Protein AF-A0A959V0B7-F1 (afdb_monomer_lite)

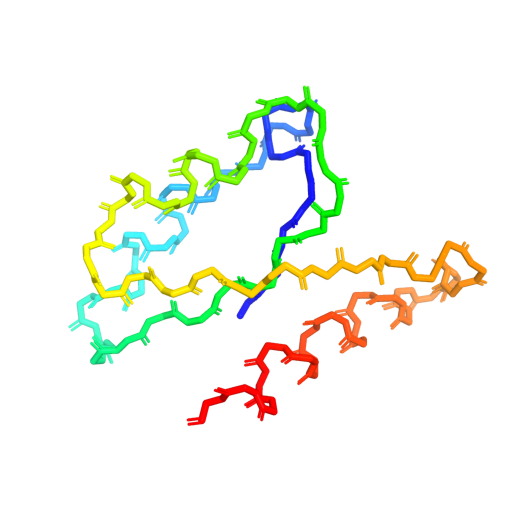Sequence (78 aa):
SFIRNAGTYDYPIVEAIRSILPVCDEVVVAVGASEDGTEDLVRSIDPRVRVLRTTWDDTLREGGRVLAEETNKALDAV

Radius of gyration: 12.09 Å; chains: 1; bounding box: 29×24×34 Å

Foldseek 3Di:
DEDEACVVVVPPVLVVCVVCVVPDQAAEYAYEDYDNCVVVVQVPRDVRYHYDYDHFDPVLPPPCSSVVVSVVVRVVVD

Structure (mmCIF, N/CA/C/O backbone):
data_AF-A0A959V0B7-F1
#
_entry.id   AF-A0A959V0B7-F1
#
loop_
_atom_site.group_PDB
_atom_site.id
_atom_site.type_symbol
_atom_site.label_atom_id
_atom_site.label_alt_id
_atom_site.label_comp_id
_atom_site.label_asym_id
_atom_site.label_entity_id
_atom_site.label_seq_id
_atom_site.pdbx_PDB_ins_code
_atom_site.Cartn_x
_atom_site.Cartn_y
_atom_site.Cartn_z
_atom_site.occupancy
_atom_site.B_iso_or_equiv
_atom_site.auth_seq_id
_atom_site.auth_comp_id
_atom_site.auth_asym_id
_atom_site.auth_atom_id
_atom_site.pdbx_PDB_model_num
ATOM 1 N N . SER A 1 1 ? -6.632 -3.343 -1.982 1.00 92.12 1 SER A N 1
ATOM 2 C CA . SER A 1 1 ? -5.977 -2.277 -2.784 1.00 92.12 1 SER A CA 1
ATOM 3 C C . SER A 1 1 ? -4.521 -2.655 -3.038 1.00 92.12 1 SER A C 1
ATOM 5 O O . SER A 1 1 ? -4.074 -3.628 -2.441 1.00 92.12 1 SER A O 1
ATOM 7 N N . PHE A 1 2 ? -3.777 -1.927 -3.876 1.00 96.00 2 PHE A N 1
ATOM 8 C CA . PHE A 1 2 ? -2.352 -2.172 -4.139 1.00 96.00 2 PHE A CA 1
ATOM 9 C C . PHE A 1 2 ? -1.533 -0.873 -4.155 1.00 96.00 2 PHE A C 1
ATOM 11 O O . PHE A 1 2 ? -2.085 0.207 -4.365 1.00 96.00 2 PHE A O 1
ATOM 18 N N . ILE A 1 3 ? -0.217 -0.974 -3.949 1.00 96.69 3 ILE A N 1
ATOM 19 C CA . ILE A 1 3 ? 0.721 0.152 -4.044 1.00 96.69 3 ILE A CA 1
ATOM 20 C C . ILE A 1 3 ? 2.163 -0.330 -4.282 1.00 96.69 3 ILE A C 1
ATOM 22 O O . ILE A 1 3 ? 2.558 -1.392 -3.804 1.00 96.69 3 ILE A O 1
ATOM 26 N N . ARG A 1 4 ? 2.964 0.459 -5.004 1.00 95.88 4 ARG A N 1
ATOM 27 C CA . ARG A 1 4 ? 4.418 0.278 -5.154 1.00 95.88 4 ARG A CA 1
ATOM 28 C C . ARG A 1 4 ? 5.084 1.647 -5.250 1.00 95.88 4 ARG A C 1
ATOM 30 O O . ARG A 1 4 ? 4.605 2.476 -6.020 1.00 95.88 4 ARG A O 1
ATOM 37 N N . ASN A 1 5 ? 6.177 1.850 -4.516 1.00 95.94 5 ASN A N 1
ATOM 38 C CA . ASN A 1 5 ? 6.957 3.093 -4.499 1.00 95.94 5 ASN A CA 1
ATOM 39 C C . ASN A 1 5 ? 6.096 4.367 -4.325 1.00 95.94 5 ASN A C 1
ATOM 41 O O . ASN A 1 5 ? 6.137 5.286 -5.147 1.00 95.94 5 ASN A O 1
ATOM 45 N N . ALA A 1 6 ? 5.266 4.397 -3.281 1.00 96.12 6 ALA A N 1
ATOM 46 C CA . ALA A 1 6 ? 4.339 5.486 -2.997 1.00 96.12 6 ALA A CA 1
ATOM 47 C C . ALA A 1 6 ? 5.038 6.839 -2.825 1.00 96.12 6 ALA A C 1
ATOM 49 O O . ALA A 1 6 ? 4.527 7.840 -3.314 1.00 96.12 6 ALA A O 1
ATOM 50 N N . GLY A 1 7 ? 6.200 6.873 -2.168 1.00 94.38 7 GLY A N 1
ATOM 51 C CA . GLY A 1 7 ? 6.958 8.108 -1.972 1.00 94.38 7 GLY A CA 1
ATOM 52 C C . GLY A 1 7 ? 7.615 8.582 -3.265 1.00 94.38 7 GLY A C 1
ATOM 53 O O . GLY A 1 7 ? 7.574 9.764 -3.587 1.00 94.38 7 GLY A O 1
ATOM 54 N N . THR A 1 8 ? 8.170 7.654 -4.047 1.00 96.19 8 THR A N 1
ATOM 55 C CA . THR A 1 8 ? 8.836 7.976 -5.323 1.00 96.19 8 THR A CA 1
ATOM 56 C C . THR A 1 8 ? 7.860 8.528 -6.356 1.00 96.19 8 THR A C 1
ATOM 58 O O . THR A 1 8 ? 8.202 9.435 -7.111 1.00 96.19 8 THR A O 1
ATOM 61 N N . TYR A 1 9 ? 6.654 7.962 -6.412 1.00 95.31 9 TYR A N 1
ATOM 62 C CA . TYR A 1 9 ? 5.621 8.355 -7.370 1.00 95.31 9 TYR A CA 1
ATOM 63 C C . TYR A 1 9 ? 4.612 9.361 -6.810 1.00 95.31 9 TYR A C 1
ATOM 65 O O . TYR A 1 9 ? 3.653 9.685 -7.506 1.00 95.31 9 TYR A O 1
ATOM 73 N N . ASP A 1 10 ? 4.835 9.850 -5.588 1.00 94.25 10 ASP A N 1
ATOM 74 C CA . ASP A 1 10 ? 3.975 10.822 -4.908 1.00 94.25 10 ASP A CA 1
ATOM 75 C C . ASP A 1 10 ? 2.498 10.375 -4.854 1.00 94.25 10 ASP A C 1
ATOM 77 O O . ASP A 1 10 ? 1.559 11.137 -5.088 1.00 94.25 10 ASP A O 1
ATOM 81 N N . TYR A 1 11 ? 2.280 9.082 -4.585 1.00 96.19 11 TYR A N 1
ATOM 82 C CA . TYR A 1 11 ? 0.941 8.527 -4.424 1.00 96.19 11 TYR A CA 1
ATOM 83 C C . TYR A 1 11 ? 0.421 8.778 -3.000 1.00 96.19 11 TYR A C 1
ATOM 85 O O . TYR A 1 11 ? 1.054 8.334 -2.036 1.00 96.19 11 TYR A O 1
ATOM 93 N N . PRO A 1 12 ? -0.776 9.378 -2.839 1.00 96.25 12 PRO A N 1
ATOM 94 C CA . PRO A 1 12 ? -1.340 9.733 -1.535 1.00 96.25 12 PRO A CA 1
ATOM 95 C C . PRO A 1 12 ? -1.973 8.516 -0.835 1.00 96.25 12 PRO A C 1
ATOM 97 O O . PRO A 1 12 ? -3.178 8.460 -0.580 1.00 96.25 12 PRO A O 1
ATOM 100 N N . ILE A 1 13 ? -1.172 7.479 -0.569 1.00 95.88 13 ILE A N 1
ATOM 101 C CA . ILE A 1 13 ? -1.655 6.198 -0.031 1.00 95.88 13 ILE A CA 1
ATOM 102 C C . ILE A 1 13 ? -2.199 6.334 1.397 1.00 95.88 13 ILE A C 1
ATOM 104 O O . ILE A 1 13 ? -3.160 5.654 1.762 1.00 95.88 13 ILE A O 1
ATOM 108 N N . VAL A 1 14 ? -1.631 7.243 2.195 1.00 96.56 14 VAL A N 1
ATOM 109 C CA . VAL A 1 14 ? -2.055 7.490 3.579 1.00 96.56 14 VAL A CA 1
ATOM 110 C C . VAL A 1 14 ? -3.455 8.095 3.605 1.00 96.56 14 VAL A C 1
ATOM 112 O O . VAL A 1 14 ? -4.337 7.600 4.308 1.00 96.56 14 VAL A O 1
ATOM 115 N N . GLU A 1 15 ? -3.682 9.137 2.812 1.00 97.19 15 GLU A N 1
ATOM 116 C CA . GLU A 1 15 ? -4.968 9.813 2.670 1.00 97.19 15 GLU A CA 1
ATOM 117 C C . GLU A 1 15 ? -6.012 8.868 2.072 1.00 97.19 15 GLU A C 1
ATOM 119 O O . GLU A 1 15 ? -7.132 8.791 2.582 1.00 97.19 15 GLU A O 1
ATOM 124 N N . ALA A 1 16 ? -5.638 8.098 1.044 1.00 96.56 16 ALA A N 1
ATOM 125 C CA . ALA A 1 16 ? -6.526 7.133 0.405 1.00 96.56 16 ALA A CA 1
ATOM 126 C C . ALA A 1 16 ? -7.034 6.080 1.402 1.00 96.56 16 ALA A C 1
ATOM 128 O O . ALA A 1 16 ? -8.243 5.867 1.508 1.00 96.56 16 ALA A O 1
ATOM 129 N N . ILE A 1 17 ? -6.145 5.466 2.188 1.00 96.56 17 ILE A N 1
ATOM 130 C CA . ILE A 1 17 ? -6.536 4.456 3.182 1.00 96.56 17 ILE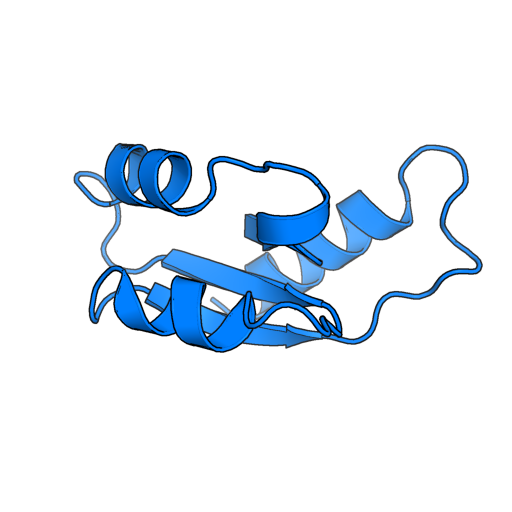 A CA 1
ATOM 131 C C . ILE A 1 17 ? -7.351 5.088 4.317 1.00 96.56 17 ILE A C 1
ATOM 133 O O . ILE A 1 17 ? -8.390 4.553 4.701 1.00 96.56 17 ILE A O 1
ATOM 137 N N . ARG A 1 18 ? -6.952 6.262 4.819 1.00 96.69 18 ARG A N 1
ATOM 138 C CA . ARG A 1 18 ? -7.717 6.980 5.854 1.00 96.69 18 ARG A CA 1
ATOM 139 C C . ARG A 1 18 ? -9.127 7.348 5.410 1.00 96.69 18 ARG A C 1
ATOM 141 O O . ARG A 1 18 ? -10.025 7.347 6.243 1.00 96.69 18 ARG A O 1
ATOM 148 N N . SER A 1 19 ? -9.330 7.632 4.125 1.00 97.44 19 SER A N 1
ATOM 149 C CA . SER A 1 19 ? -10.655 7.968 3.595 1.00 97.44 19 SER A CA 1
ATOM 150 C C . SER A 1 19 ? -11.638 6.791 3.631 1.00 97.44 19 SER A C 1
ATOM 152 O O . SER A 1 19 ? -12.827 7.010 3.849 1.00 97.44 19 SER A O 1
ATOM 154 N N . ILE A 1 20 ? -11.151 5.553 3.468 1.00 95.81 20 ILE A N 1
ATOM 155 C CA . ILE A 1 20 ? -11.995 4.349 3.398 1.00 95.81 20 ILE A CA 1
ATOM 156 C C . ILE A 1 20 ? -12.098 3.602 4.738 1.00 95.81 20 ILE A C 1
ATOM 158 O O . ILE A 1 20 ? -13.099 2.944 5.004 1.00 95.81 20 ILE A O 1
ATOM 162 N N . LEU A 1 21 ? -11.115 3.755 5.633 1.00 95.75 21 LEU A N 1
ATOM 163 C CA . LEU A 1 21 ? -11.097 3.124 6.962 1.00 95.75 21 LEU A CA 1
ATOM 164 C C . LEU A 1 21 ? -12.375 3.296 7.818 1.00 95.75 21 LEU A C 1
ATOM 166 O O . LEU A 1 21 ? -12.660 2.389 8.601 1.00 95.75 21 LEU A O 1
ATOM 170 N N . PRO A 1 22 ? -13.153 4.399 7.744 1.00 97.38 22 PRO A N 1
ATOM 171 C CA . PRO A 1 22 ? -14.384 4.535 8.527 1.00 97.38 22 PRO A CA 1
ATOM 172 C C . PRO A 1 22 ? -15.500 3.552 8.152 1.00 97.38 22 PRO A C 1
ATOM 174 O O . PRO A 1 22 ? -16.426 3.375 8.938 1.00 97.38 22 PRO A O 1
ATOM 177 N N . VAL A 1 23 ? -15.437 2.933 6.969 1.00 96.88 23 VAL A N 1
ATOM 178 C CA . VAL A 1 23 ? -16.476 2.023 6.454 1.00 96.88 23 VAL A CA 1
ATOM 179 C C . VAL A 1 23 ? -15.984 0.582 6.278 1.00 96.88 23 VAL A C 1
ATOM 181 O O . VAL A 1 23 ? -16.696 -0.238 5.704 1.00 96.88 23 VAL A O 1
ATOM 184 N N . CYS A 1 24 ? -14.780 0.265 6.760 1.00 95.44 24 CYS A N 1
ATOM 185 C CA . CYS A 1 24 ? -14.171 -1.059 6.647 1.00 95.44 24 CYS A CA 1
ATOM 186 C C . CYS A 1 24 ? -13.720 -1.590 8.014 1.00 95.44 24 CYS A C 1
ATOM 188 O O . CYS A 1 24 ? -13.132 -0.856 8.814 1.00 95.44 24 CYS A O 1
ATOM 190 N N . ASP A 1 25 ? -13.930 -2.887 8.245 1.00 95.94 25 ASP A N 1
ATOM 191 C CA . ASP A 1 25 ? -13.385 -3.596 9.409 1.00 95.94 25 ASP A CA 1
ATOM 192 C C . ASP A 1 25 ? -11.866 -3.805 9.288 1.00 95.94 25 ASP A C 1
ATOM 194 O O . ASP A 1 25 ? -11.131 -3.669 10.265 1.00 95.94 25 ASP A O 1
ATOM 198 N N . G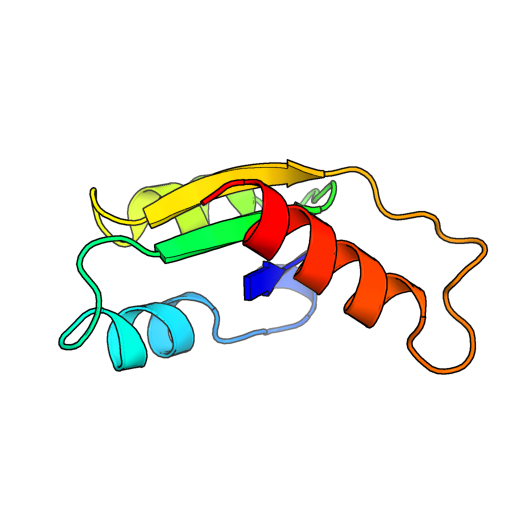LU A 1 26 ? -11.387 -4.072 8.070 1.00 95.44 26 GLU A N 1
ATOM 199 C CA . GLU A 1 26 ? -9.976 -4.254 7.719 1.00 95.44 26 GLU A CA 1
ATOM 200 C C . GLU A 1 26 ? -9.711 -3.697 6.311 1.00 95.44 26 GLU A C 1
ATOM 202 O O . GLU A 1 26 ? -10.602 -3.671 5.459 1.00 95.44 26 GLU A O 1
ATOM 207 N N . VAL A 1 27 ? -8.477 -3.263 6.043 1.00 96.56 27 VAL A N 1
ATOM 208 C CA . VAL A 1 27 ? -8.015 -2.879 4.703 1.00 96.56 27 VAL A CA 1
ATOM 209 C C . VAL A 1 27 ? -6.777 -3.691 4.337 1.00 96.56 27 VAL A C 1
ATOM 211 O O . VAL A 1 27 ? -5.705 -3.492 4.907 1.00 96.56 27 VAL A O 1
ATOM 214 N N . VAL A 1 28 ? -6.899 -4.570 3.339 1.00 96.81 28 VAL A N 1
ATOM 215 C CA . VAL A 1 28 ? -5.759 -5.323 2.795 1.00 96.81 28 VAL A CA 1
ATOM 216 C C . VAL A 1 28 ? -5.106 -4.551 1.646 1.00 96.81 28 VAL A C 1
ATOM 218 O O . VAL A 1 28 ? -5.761 -4.142 0.674 1.00 96.81 28 VAL A O 1
ATOM 221 N N . VAL A 1 29 ? -3.793 -4.354 1.750 1.00 97.38 29 VAL A N 1
ATOM 222 C CA . VAL A 1 29 ? -2.979 -3.633 0.767 1.00 97.38 29 VAL A CA 1
ATOM 223 C C . VAL A 1 29 ? -1.864 -4.539 0.258 1.00 97.38 29 VAL A C 1
ATOM 225 O O . VAL A 1 29 ? -0.963 -4.908 1.012 1.00 97.38 29 VAL A O 1
ATOM 228 N N . ALA A 1 30 ? -1.916 -4.874 -1.032 1.00 97.56 30 ALA A N 1
ATOM 229 C CA . ALA A 1 30 ? -0.817 -5.508 -1.745 1.00 97.56 30 ALA A CA 1
ATOM 230 C C . ALA A 1 30 ? 0.309 -4.488 -1.961 1.00 97.56 30 ALA A C 1
ATOM 232 O O . ALA A 1 30 ? 0.170 -3.544 -2.738 1.00 97.56 30 ALA A O 1
ATOM 233 N N . VAL A 1 31 ? 1.414 -4.652 -1.242 1.00 97.31 31 VAL A N 1
ATOM 234 C CA . VAL A 1 31 ? 2.603 -3.810 -1.369 1.00 97.31 31 VAL A CA 1
ATOM 235 C C . VAL A 1 31 ? 3.592 -4.528 -2.274 1.00 97.31 31 VAL A C 1
ATOM 237 O O . VAL A 1 31 ? 4.110 -5.592 -1.923 1.00 97.31 31 VAL A O 1
ATOM 240 N N . GLY A 1 32 ? 3.816 -3.958 -3.455 1.00 95.25 32 GLY A N 1
ATOM 241 C CA . GLY A 1 32 ? 4.847 -4.411 -4.380 1.00 95.25 32 GLY A CA 1
ATOM 242 C C . GLY A 1 32 ? 6.243 -4.151 -3.821 1.00 95.25 32 GLY A C 1
ATOM 243 O O . GLY A 1 32 ? 6.425 -3.242 -3.007 1.00 95.25 32 GLY A O 1
ATOM 244 N N . ALA A 1 33 ? 7.240 -4.904 -4.294 1.00 94.31 33 ALA A N 1
ATOM 245 C CA . ALA A 1 33 ? 8.649 -4.638 -3.998 1.00 94.31 33 ALA A CA 1
ATOM 246 C C . ALA A 1 33 ? 8.974 -3.143 -4.196 1.00 94.31 33 ALA A C 1
ATOM 248 O O . ALA A 1 33 ? 8.837 -2.618 -5.304 1.00 94.31 33 ALA A O 1
ATOM 249 N N . SER A 1 34 ? 9.329 -2.470 -3.099 1.00 93.12 34 SER A N 1
ATOM 250 C CA . SER A 1 34 ? 9.530 -1.020 -3.038 1.00 93.12 34 SER A CA 1
ATOM 251 C C . SER A 1 34 ? 10.832 -0.691 -2.312 1.00 93.12 34 SER A C 1
ATOM 253 O O . SER A 1 34 ? 11.195 -1.382 -1.362 1.00 93.12 34 SER A O 1
ATOM 255 N N . GLU A 1 35 ? 11.513 0.373 -2.736 1.00 93.19 35 GLU A N 1
ATOM 256 C CA . GLU A 1 35 ? 12.820 0.794 -2.190 1.00 93.19 35 GLU A CA 1
ATOM 257 C C . GLU A 1 35 ? 12.748 2.104 -1.384 1.00 93.19 35 GLU A C 1
ATOM 259 O O . GLU A 1 35 ? 13.749 2.570 -0.848 1.00 93.19 35 GLU A O 1
ATOM 264 N N . ASP A 1 36 ? 11.560 2.697 -1.265 1.00 94.44 36 ASP A N 1
ATOM 265 C CA . ASP A 1 36 ? 11.329 4.025 -0.678 1.00 94.44 36 ASP A CA 1
ATOM 266 C C . ASP A 1 36 ? 10.615 3.992 0.685 1.00 94.44 36 ASP A C 1
ATOM 268 O O . ASP A 1 36 ? 10.064 4.996 1.134 1.00 94.44 36 ASP A O 1
ATOM 272 N N . GLY A 1 37 ? 10.581 2.829 1.339 1.00 95.19 37 GLY A N 1
ATOM 273 C CA . GLY A 1 37 ? 9.907 2.663 2.630 1.00 95.19 37 GLY A CA 1
ATOM 274 C C . GLY A 1 37 ? 8.376 2.598 2.549 1.00 95.19 37 GLY A C 1
ATOM 275 O O . GLY A 1 37 ? 7.717 2.672 3.585 1.00 95.19 37 GLY A O 1
ATOM 276 N N . THR A 1 38 ? 7.789 2.414 1.356 1.00 96.62 38 THR A N 1
ATOM 277 C CA . THR A 1 38 ? 6.327 2.266 1.178 1.00 96.62 38 THR A CA 1
ATOM 278 C C . THR A 1 38 ? 5.711 1.221 2.109 1.00 96.62 38 THR A C 1
ATOM 280 O O . THR A 1 38 ? 4.616 1.431 2.625 1.00 96.62 38 THR A O 1
ATOM 283 N N . GLU A 1 39 ? 6.387 0.095 2.343 1.00 96.12 39 GLU A N 1
ATOM 284 C CA . GLU A 1 39 ? 5.852 -0.947 3.219 1.00 96.12 39 GLU A CA 1
ATOM 285 C C . GLU A 1 39 ? 5.659 -0.448 4.656 1.00 96.12 39 GLU A C 1
ATOM 287 O O . GLU A 1 39 ? 4.568 -0.583 5.218 1.00 96.12 39 GLU A O 1
ATOM 292 N N . ASP A 1 40 ? 6.704 0.142 5.233 1.00 96.38 40 ASP A N 1
ATOM 293 C CA . ASP A 1 40 ? 6.679 0.654 6.602 1.00 96.38 40 ASP A CA 1
ATOM 294 C C . ASP A 1 40 ? 5.666 1.790 6.736 1.00 96.38 40 ASP A C 1
ATOM 296 O O . ASP A 1 40 ? 4.908 1.839 7.709 1.00 96.38 40 ASP A O 1
ATOM 300 N N . LEU A 1 41 ? 5.576 2.644 5.710 1.00 96.50 41 LEU A N 1
ATOM 301 C CA . LEU A 1 41 ? 4.560 3.683 5.626 1.00 96.50 41 LEU A CA 1
ATOM 302 C C . LEU A 1 41 ? 3.156 3.081 5.726 1.00 96.50 41 LEU A C 1
ATOM 304 O O . LEU A 1 41 ? 2.393 3.498 6.592 1.00 96.50 41 LEU A O 1
ATOM 308 N N . VAL A 1 42 ? 2.819 2.079 4.907 1.00 96.62 42 VAL A N 1
ATOM 309 C CA . VAL A 1 42 ? 1.480 1.463 4.908 1.00 96.62 42 VAL A CA 1
ATOM 310 C C . VAL A 1 42 ? 1.169 0.785 6.244 1.00 96.62 42 VAL A C 1
ATOM 312 O O . VAL A 1 42 ? 0.071 0.964 6.773 1.00 96.62 42 VAL A O 1
ATOM 315 N N . ARG A 1 43 ? 2.130 0.061 6.833 1.00 96.19 43 ARG A N 1
ATOM 316 C CA . ARG A 1 43 ? 1.966 -0.577 8.156 1.00 96.19 43 ARG A CA 1
ATOM 317 C C . ARG A 1 43 ? 1.713 0.431 9.275 1.00 96.19 43 ARG A C 1
ATOM 319 O O . ARG A 1 43 ? 1.059 0.094 10.255 1.00 96.19 43 ARG A O 1
ATOM 326 N N . SER A 1 44 ? 2.236 1.647 9.141 1.00 96.69 44 SER A N 1
ATOM 327 C CA . SER A 1 44 ? 2.105 2.694 10.157 1.00 96.69 44 SER A CA 1
ATOM 328 C C . SER A 1 44 ? 0.749 3.413 10.159 1.00 96.69 44 SER A C 1
ATOM 330 O O . SER A 1 44 ? 0.486 4.190 11.076 1.00 96.69 44 SER A O 1
ATOM 332 N N . ILE A 1 45 ? -0.113 3.183 9.158 1.00 96.56 45 ILE A N 1
ATOM 333 C CA . ILE A 1 45 ? -1.341 3.972 8.963 1.00 96.56 45 ILE A CA 1
ATOM 334 C C . ILE A 1 45 ? -2.389 3.709 10.053 1.00 96.56 45 ILE A C 1
ATOM 336 O O . ILE A 1 45 ? -2.893 4.666 10.642 1.00 96.56 45 ILE A O 1
ATOM 340 N N . ASP A 1 46 ? -2.755 2.445 10.278 1.00 97.38 46 ASP A N 1
ATOM 341 C CA . ASP A 1 46 ? -3.783 2.010 11.238 1.00 97.38 46 ASP A CA 1
ATOM 342 C C . ASP A 1 46 ? -3.614 0.495 11.496 1.00 97.38 46 ASP A C 1
ATOM 344 O O . ASP A 1 46 ? -3.275 -0.237 10.563 1.00 97.38 46 ASP A O 1
ATOM 348 N N . PRO A 1 47 ? -3.853 -0.014 12.719 1.00 96.31 47 PRO A N 1
ATOM 349 C CA . PRO A 1 47 ? -3.765 -1.448 13.028 1.00 96.31 47 PRO A CA 1
ATOM 350 C C . PRO A 1 47 ? -4.711 -2.343 12.208 1.00 96.31 47 PRO A C 1
ATOM 352 O O . PRO A 1 47 ? -4.465 -3.543 12.112 1.00 96.31 47 PRO A O 1
ATOM 355 N N . ARG A 1 48 ? -5.773 -1.787 11.610 1.00 96.38 48 ARG A N 1
ATOM 356 C CA . ARG A 1 48 ? -6.681 -2.494 10.688 1.00 96.38 48 ARG A CA 1
ATOM 357 C C . ARG A 1 48 ? -6.132 -2.609 9.264 1.00 96.38 48 ARG A C 1
ATOM 359 O O . ARG A 1 48 ? -6.799 -3.169 8.398 1.00 96.38 48 ARG A O 1
ATOM 366 N N . VAL A 1 49 ? -4.954 -2.058 8.979 1.00 97.31 49 VAL A N 1
ATOM 367 C CA . VAL A 1 49 ? -4.316 -2.172 7.664 1.00 97.31 49 VAL A CA 1
ATOM 368 C C . VAL A 1 49 ? -3.418 -3.403 7.645 1.00 97.31 49 VAL A C 1
ATOM 370 O O . VAL A 1 49 ? -2.393 -3.459 8.327 1.00 97.31 49 VAL A O 1
ATOM 373 N N . ARG A 1 50 ? -3.767 -4.386 6.812 1.00 96.81 50 ARG A N 1
ATOM 374 C CA . ARG A 1 50 ? -2.965 -5.593 6.606 1.00 96.81 50 ARG A CA 1
ATOM 375 C C . ARG A 1 50 ? -2.163 -5.495 5.322 1.00 96.81 50 ARG A C 1
ATOM 377 O O . ARG A 1 50 ? -2.704 -5.342 4.229 1.00 96.81 50 ARG A O 1
ATOM 384 N N . VAL A 1 51 ? -0.848 -5.630 5.456 1.00 96.75 51 VAL A N 1
ATOM 385 C CA . VAL A 1 51 ? 0.072 -5.614 4.317 1.00 96.75 51 VAL A CA 1
ATOM 386 C C . VAL A 1 51 ? 0.295 -7.022 3.781 1.00 96.75 51 VAL A C 1
ATOM 388 O O . VAL A 1 51 ? 0.821 -7.885 4.487 1.00 96.75 51 VAL A O 1
ATOM 391 N N . LEU A 1 52 ? -0.035 -7.210 2.505 1.00 96.50 52 LEU A N 1
ATOM 392 C CA . LEU A 1 52 ? 0.334 -8.369 1.703 1.00 96.50 52 LEU A CA 1
ATOM 393 C C . LEU A 1 52 ? 1.553 -8.002 0.850 1.00 96.50 52 LEU A C 1
ATOM 395 O O . LEU A 1 52 ? 1.460 -7.145 -0.021 1.00 96.50 52 LEU A O 1
ATOM 399 N N . ARG A 1 53 ? 2.704 -8.636 1.077 1.00 95.88 53 ARG A N 1
ATOM 400 C CA . ARG A 1 53 ? 3.878 -8.416 0.217 1.00 95.88 53 ARG A CA 1
ATOM 401 C C . ARG A 1 53 ? 3.691 -9.143 -1.109 1.00 95.88 53 ARG A C 1
ATOM 403 O O . ARG A 1 53 ? 3.332 -10.317 -1.119 1.00 95.88 53 ARG A O 1
ATOM 410 N N . THR A 1 54 ? 3.966 -8.454 -2.207 1.00 95.12 54 THR A N 1
ATOM 411 C CA . THR A 1 54 ? 3.775 -8.967 -3.567 1.00 95.12 54 THR A CA 1
ATOM 412 C C . THR A 1 54 ? 4.977 -8.647 -4.446 1.00 95.12 54 THR A C 1
ATOM 414 O O . THR A 1 54 ? 5.678 -7.652 -4.253 1.00 95.12 54 THR A O 1
ATOM 417 N N . THR A 1 55 ? 5.204 -9.499 -5.441 1.00 93.19 55 THR A N 1
ATOM 418 C CA . THR A 1 55 ? 6.136 -9.229 -6.535 1.00 93.19 55 THR A CA 1
ATOM 419 C C . THR A 1 55 ? 5.313 -9.041 -7.796 1.00 93.19 55 THR A C 1
ATOM 421 O O . THR A 1 55 ? 4.500 -9.903 -8.142 1.00 93.19 55 THR A O 1
ATOM 424 N N . TRP A 1 56 ? 5.505 -7.897 -8.444 1.00 93.00 56 TRP A N 1
ATOM 425 C CA . TRP A 1 56 ? 4.797 -7.546 -9.667 1.00 93.00 56 TRP A CA 1
ATOM 426 C C . TRP A 1 56 ? 5.451 -8.259 -10.845 1.00 93.00 56 TRP A C 1
ATOM 428 O O . TRP A 1 56 ? 6.679 -8.270 -10.952 1.00 93.00 56 TRP A O 1
ATOM 438 N N . ASP A 1 57 ? 4.641 -8.807 -11.745 1.00 92.19 57 ASP A N 1
ATOM 439 C CA . ASP A 1 57 ? 5.140 -9.291 -13.026 1.00 92.19 57 ASP A CA 1
ATOM 440 C C . ASP A 1 57 ? 5.309 -8.106 -13.987 1.00 92.19 57 ASP A C 1
ATOM 442 O O . ASP A 1 57 ? 4.354 -7.567 -14.554 1.00 92.19 57 ASP A O 1
ATOM 446 N N . ASP A 1 58 ? 6.557 -7.676 -14.167 1.00 88.06 58 ASP A N 1
ATOM 447 C CA . ASP A 1 58 ? 6.891 -6.554 -15.039 1.00 88.06 58 ASP A CA 1
ATOM 448 C C . ASP A 1 58 ? 6.664 -6.850 -16.534 1.00 88.06 58 ASP A C 1
ATOM 450 O O . ASP A 1 58 ? 6.645 -5.913 -17.339 1.00 88.06 58 ASP A O 1
ATOM 454 N N . THR A 1 59 ? 6.426 -8.108 -16.920 1.00 92.94 59 THR A N 1
ATOM 455 C CA . THR A 1 59 ? 6.030 -8.462 -18.293 1.00 92.94 59 THR A CA 1
ATOM 456 C C . THR A 1 59 ? 4.576 -8.084 -18.598 1.00 92.94 59 THR A C 1
ATOM 458 O O . THR A 1 59 ? 4.214 -7.908 -19.760 1.00 92.94 59 THR A O 1
ATOM 461 N N . LEU A 1 60 ? 3.749 -7.857 -17.569 1.00 90.69 60 LEU A N 1
ATOM 462 C CA . LEU A 1 60 ? 2.315 -7.556 -17.681 1.00 90.69 60 LEU A CA 1
ATOM 463 C C . LEU A 1 60 ? 1.988 -6.056 -17.599 1.00 90.69 60 LEU A C 1
ATOM 465 O O . LEU A 1 60 ? 0.860 -5.661 -17.295 1.00 90.69 60 LEU A O 1
ATOM 469 N N . ARG A 1 61 ? 2.961 -5.184 -17.881 1.00 85.38 61 ARG A N 1
ATOM 470 C CA . ARG A 1 61 ? 2.772 -3.722 -17.821 1.00 85.38 61 ARG A CA 1
ATOM 471 C C . ARG A 1 61 ? 1.826 -3.174 -18.894 1.00 85.38 61 ARG A C 1
ATOM 473 O O . ARG A 1 61 ? 1.275 -2.088 -18.722 1.00 85.38 61 ARG A O 1
ATOM 480 N N . GLU A 1 62 ? 1.617 -3.902 -19.987 1.00 90.12 62 GLU A N 1
ATOM 481 C CA . GLU A 1 62 ? 0.743 -3.463 -21.073 1.00 90.12 62 GLU A CA 1
ATOM 482 C C . GLU A 1 62 ? -0.737 -3.490 -20.663 1.00 90.12 62 GLU A C 1
ATOM 484 O O . GLU A 1 62 ? -1.233 -4.459 -20.085 1.00 90.12 62 GLU A O 1
ATOM 489 N N . GLY A 1 63 ? -1.459 -2.407 -20.967 1.00 89.50 63 GLY A N 1
ATOM 490 C CA . GLY A 1 63 ? -2.902 -2.311 -20.729 1.00 89.50 63 GLY A CA 1
ATOM 491 C C . GLY A 1 63 ? -3.318 -2.389 -19.256 1.00 89.50 63 GLY A C 1
ATOM 492 O O . GLY A 1 63 ? -4.477 -2.675 -18.976 1.00 89.50 63 GLY A O 1
ATOM 493 N N . GLY A 1 64 ? -2.392 -2.179 -18.314 1.00 88.38 64 GLY A N 1
ATOM 494 C CA . GLY A 1 64 ? -2.686 -2.219 -16.880 1.00 88.38 64 GLY A CA 1
ATOM 495 C C . GLY A 1 64 ? -2.961 -3.617 -16.319 1.00 88.38 64 GLY A C 1
ATOM 496 O O . GLY A 1 64 ? -3.500 -3.720 -15.219 1.00 88.38 64 GLY A O 1
ATOM 497 N N . ARG A 1 65 ? -2.588 -4.695 -17.026 1.00 92.44 65 ARG A N 1
ATOM 498 C CA . ARG A 1 65 ? -2.824 -6.079 -16.568 1.00 92.44 65 ARG A CA 1
ATOM 499 C C . ARG A 1 65 ? -2.185 -6.361 -15.213 1.00 92.44 65 ARG A C 1
ATOM 501 O O . ARG A 1 65 ? -2.838 -6.944 -14.355 1.00 92.44 65 ARG A O 1
ATOM 508 N N . VAL A 1 66 ? -0.967 -5.865 -14.998 1.00 94.12 66 VAL A N 1
ATOM 509 C CA . VAL A 1 66 ? -0.295 -5.953 -13.697 1.00 94.12 66 VAL A CA 1
ATOM 510 C C . VAL A 1 66 ? -1.139 -5.329 -12.578 1.00 94.12 66 VAL A C 1
ATOM 512 O O . VAL A 1 66 ? -1.286 -5.924 -11.524 1.00 94.12 66 VAL A O 1
ATOM 515 N N . LEU A 1 67 ? -1.802 -4.192 -12.813 1.00 93.38 67 LEU A N 1
ATOM 516 C CA . LEU A 1 67 ? -2.626 -3.525 -11.794 1.00 93.38 67 LEU A CA 1
ATOM 517 C C . LEU A 1 67 ? -3.863 -4.355 -11.423 1.00 93.38 67 LEU A C 1
ATOM 519 O O . LEU A 1 67 ? -4.253 -4.424 -10.255 1.00 93.38 67 LEU A O 1
ATOM 523 N N . ALA A 1 68 ? -4.478 -4.996 -12.421 1.00 94.00 68 ALA A N 1
ATOM 524 C CA . ALA A 1 68 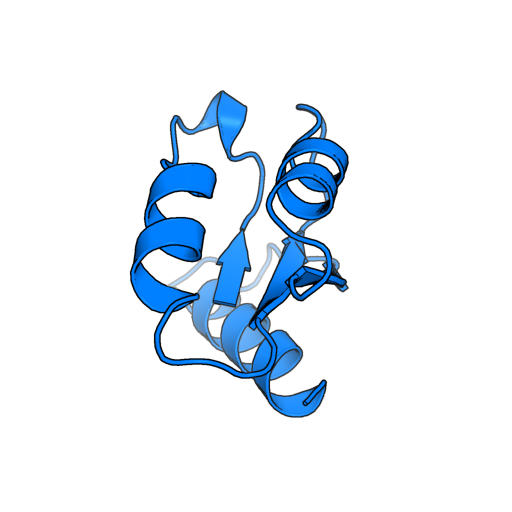? -5.594 -5.908 -12.203 1.00 94.00 68 ALA A CA 1
ATOM 525 C C . ALA A 1 68 ? -5.159 -7.133 -11.384 1.00 94.00 68 ALA A C 1
ATOM 527 O O . ALA A 1 68 ? -5.851 -7.523 -10.447 1.00 94.00 68 ALA A O 1
ATOM 528 N N . GLU A 1 69 ? -3.989 -7.696 -11.680 1.00 95.31 69 GLU A N 1
ATOM 529 C CA . GLU A 1 69 ? -3.438 -8.826 -10.932 1.00 95.31 69 GLU A CA 1
ATOM 530 C C . GLU A 1 69 ? -3.141 -8.467 -9.472 1.00 95.31 69 GLU A C 1
ATOM 532 O O . GLU A 1 69 ? -3.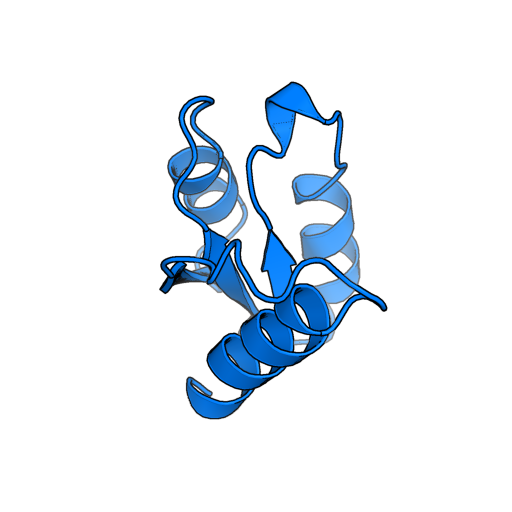543 -9.196 -8.569 1.00 95.31 69 GLU A O 1
ATOM 537 N N . GLU A 1 70 ? -2.513 -7.320 -9.213 1.00 96.00 70 GLU A N 1
ATOM 538 C CA . GLU A 1 70 ? -2.235 -6.866 -7.844 1.00 96.00 70 GLU A CA 1
ATOM 539 C C . GLU A 1 70 ? -3.514 -6.572 -7.053 1.00 96.00 70 GLU A C 1
ATOM 541 O O . GLU A 1 70 ? -3.581 -6.794 -5.842 1.00 96.00 70 GLU A O 1
ATOM 546 N N . THR A 1 71 ? -4.566 -6.129 -7.742 1.00 93.62 71 THR A N 1
ATOM 547 C CA . THR A 1 71 ? -5.893 -5.974 -7.139 1.00 93.62 71 THR A CA 1
ATOM 548 C C . THR A 1 71 ? -6.479 -7.330 -6.750 1.00 93.62 71 THR A C 1
ATOM 550 O O . THR A 1 71 ? -6.964 -7.474 -5.628 1.00 93.62 71 THR A O 1
ATOM 553 N N . ASN A 1 72 ? -6.386 -8.328 -7.633 1.00 95.50 72 ASN A N 1
ATOM 554 C CA . ASN A 1 72 ? -6.868 -9.685 -7.368 1.00 95.50 72 ASN A CA 1
ATOM 555 C C . ASN A 1 72 ? -6.096 -10.346 -6.220 1.00 95.50 72 ASN A C 1
ATOM 557 O O . ASN A 1 72 ? -6.722 -10.862 -5.303 1.00 95.50 72 ASN A O 1
ATOM 5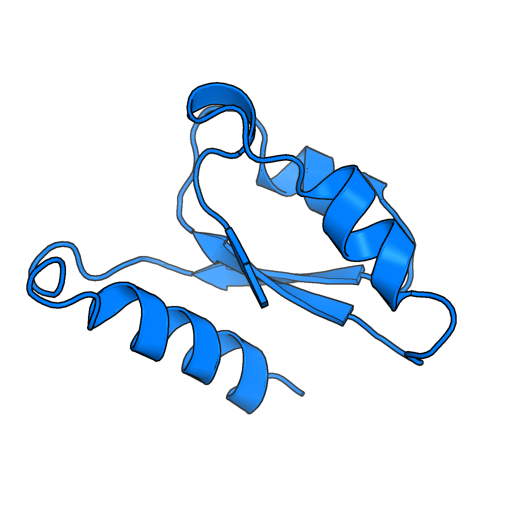61 N N . LYS A 1 73 ? -4.761 -10.231 -6.187 1.00 94.62 73 LYS A N 1
ATOM 562 C CA . LYS A 1 73 ? -3.927 -10.722 -5.071 1.00 94.62 73 LYS A CA 1
ATOM 563 C C . LYS A 1 73 ? -4.391 -10.168 -3.724 1.00 94.62 73 LYS A C 1
ATOM 565 O O . LYS A 1 73 ? -4.436 -10.896 -2.738 1.00 94.62 73 LYS A O 1
ATOM 570 N N . ALA A 1 74 ? -4.731 -8.878 -3.675 1.00 94.62 74 ALA A N 1
ATOM 571 C CA . ALA A 1 74 ? -5.241 -8.254 -2.458 1.00 94.62 74 ALA A CA 1
ATOM 572 C C . ALA A 1 74 ? -6.652 -8.741 -2.086 1.00 94.62 74 ALA A C 1
ATOM 574 O O . ALA A 1 74 ? -6.947 -8.842 -0.899 1.00 94.62 74 ALA A O 1
ATOM 575 N N . LEU A 1 75 ? -7.510 -9.011 -3.076 1.00 94.00 75 LEU A N 1
ATOM 576 C CA . LEU A 1 75 ? -8.869 -9.518 -2.869 1.00 94.00 75 LEU A CA 1
ATOM 577 C C . LEU A 1 75 ? -8.867 -10.966 -2.366 1.00 94.00 75 LEU A C 1
ATOM 579 O O . LEU A 1 75 ? -9.549 -11.260 -1.393 1.00 94.00 75 LEU A O 1
ATOM 583 N N . ASP A 1 76 ? -8.064 -11.834 -2.980 1.00 95.19 76 ASP A N 1
ATOM 584 C CA . ASP A 1 76 ? -7.944 -13.257 -2.624 1.00 95.19 76 ASP A CA 1
ATOM 585 C C . ASP A 1 76 ? -7.377 -13.475 -1.214 1.00 95.19 76 ASP A C 1
ATOM 587 O O . ASP A 1 76 ? -7.452 -14.571 -0.661 1.00 95.19 76 ASP A O 1
ATOM 591 N N . ALA A 1 77 ? -6.771 -12.438 -0.636 1.00 91.12 77 ALA A N 1
ATOM 592 C CA . ALA A 1 77 ? -6.193 -12.488 0.690 1.00 91.12 77 ALA A CA 1
ATOM 593 C C . ALA A 1 77 ? -7.194 -12.188 1.812 1.00 91.12 77 ALA A C 1
ATOM 595 O O . ALA A 1 77 ? -6.778 -12.333 2.956 1.00 91.12 77 ALA A O 1
ATOM 596 N N . VAL A 1 78 ? -8.422 -11.733 1.527 1.00 83.25 78 VAL A N 1
ATOM 597 C CA . VAL A 1 78 ? -9.472 -11.385 2.514 1.00 83.25 78 VAL A CA 1
ATOM 598 C C . VAL A 1 78 ? -10.233 -12.629 2.958 1.00 83.25 78 VAL A C 1
ATOM 600 O O . VAL A 1 78 ? -10.333 -12.811 4.191 1.00 83.25 78 VAL A O 1
#

Secondary structure (DSSP, 8-state):
-EES-TTTTT--HHHHHHHHGGG-S-EEEEEES-SSSHHHHHHTS-TTEEEEEE---GGG-GGGHHHHHHHHHHHTT-

pLDDT: mean 94.83, std 2.7, range [83.25, 97.56]